Protein AF-A0A358XQU6-F1 (afdb_monomer_lite)

pLDDT: mean 93.65, std 5.73, range [54.09, 98.06]

Structure (mmCIF, N/CA/C/O backbone):
data_AF-A0A358XQU6-F1
#
_entry.id   AF-A0A358XQU6-F1
#
loop_
_atom_site.group_PDB
_atom_site.id
_atom_site.type_symbol
_atom_site.label_atom_id
_atom_site.label_alt_id
_atom_site.label_comp_id
_atom_site.label_asym_id
_atom_site.label_entity_id
_atom_site.label_seq_id
_atom_site.pdbx_PDB_ins_code
_atom_site.Cartn_x
_atom_site.Cartn_y
_atom_site.Cartn_z
_atom_site.occupancy
_atom_site.B_iso_or_equiv
_atom_site.auth_seq_id
_atom_site.auth_comp_id
_atom_site.auth_asym_id
_atom_site.auth_atom_id
_atom_site.pdbx_PDB_model_num
ATOM 1 N N . GLN A 1 1 ? 10.966 -2.143 -1.370 1.00 76.50 1 GLN A N 1
ATOM 2 C CA . GLN A 1 1 ? 11.012 -3.267 -2.328 1.00 76.50 1 GLN A CA 1
ATOM 3 C C . GLN A 1 1 ? 11.107 -2.734 -3.753 1.00 76.50 1 GLN A C 1
ATOM 5 O O . GLN A 1 1 ? 10.360 -1.824 -4.098 1.00 76.50 1 GLN A O 1
ATOM 10 N N . ALA A 1 2 ? 12.008 -3.290 -4.565 1.00 87.56 2 ALA A N 1
ATOM 11 C CA . ALA A 1 2 ? 12.082 -3.027 -6.002 1.00 87.56 2 ALA A CA 1
ATOM 12 C C . ALA A 1 2 ? 11.058 -3.905 -6.743 1.00 87.56 2 ALA A C 1
ATOM 14 O O . ALA A 1 2 ? 10.980 -5.107 -6.483 1.00 87.56 2 ALA A O 1
ATOM 15 N N . LEU A 1 3 ? 10.254 -3.315 -7.629 1.00 92.56 3 LEU A N 1
ATOM 16 C CA . LEU A 1 3 ? 9.183 -4.010 -8.350 1.00 92.56 3 LEU A CA 1
ATOM 17 C C . LEU A 1 3 ? 9.453 -4.038 -9.852 1.00 92.56 3 LEU A C 1
ATOM 19 O O . LEU A 1 3 ? 10.037 -3.106 -10.401 1.00 92.56 3 LEU A O 1
ATOM 23 N N . THR A 1 4 ? 8.956 -5.070 -10.532 1.00 95.25 4 THR A N 1
ATOM 24 C CA . THR A 1 4 ? 8.783 -5.013 -11.991 1.00 95.25 4 THR A CA 1
ATOM 25 C C . THR A 1 4 ? 7.705 -3.989 -12.357 1.00 95.25 4 THR A C 1
ATOM 27 O 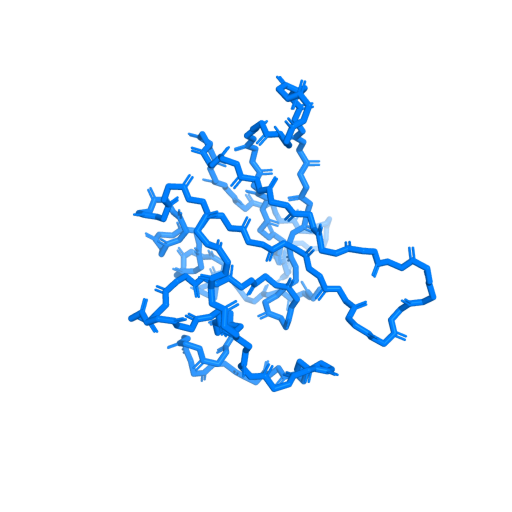O . THR A 1 4 ? 6.819 -3.693 -11.548 1.00 95.25 4 THR A O 1
ATOM 30 N N . GLN A 1 5 ? 7.719 -3.498 -13.598 1.00 95.19 5 GLN A N 1
ATOM 31 C CA . GLN A 1 5 ? 6.710 -2.548 -14.081 1.00 95.19 5 GLN A CA 1
ATOM 32 C C . GLN A 1 5 ? 5.281 -3.071 -13.874 1.00 95.19 5 GLN A C 1
ATOM 34 O O . GLN A 1 5 ? 4.449 -2.397 -13.277 1.00 95.19 5 GLN A O 1
ATOM 39 N N . LYS A 1 6 ? 5.019 -4.323 -14.271 1.00 95.69 6 LYS A N 1
ATOM 40 C CA . LYS A 1 6 ? 3.700 -4.957 -14.138 1.00 95.69 6 LYS A CA 1
ATOM 41 C C . LYS A 1 6 ? 3.244 -5.060 -12.680 1.00 95.69 6 LYS A C 1
ATOM 43 O O . LYS A 1 6 ? 2.063 -4.863 -12.381 1.00 95.69 6 LYS A O 1
ATOM 48 N N . GLN A 1 7 ? 4.162 -5.368 -11.760 1.00 96.00 7 GLN A N 1
ATOM 49 C CA . GLN A 1 7 ? 3.851 -5.391 -10.328 1.00 96.00 7 GLN A CA 1
ATOM 50 C C . GLN A 1 7 ? 3.491 -3.994 -9.819 1.00 96.00 7 GLN A C 1
ATOM 52 O O . GLN A 1 7 ? 2.497 -3.861 -9.104 1.00 96.00 7 GLN A O 1
ATOM 57 N N . ALA A 1 8 ? 4.252 -2.970 -10.216 1.00 96.31 8 ALA A N 1
ATOM 58 C CA . ALA A 1 8 ? 3.992 -1.583 -9.846 1.00 96.31 8 ALA A CA 1
ATOM 59 C C . ALA A 1 8 ? 2.652 -1.080 -10.407 1.00 96.31 8 ALA A C 1
ATOM 61 O O . ALA A 1 8 ? 1.843 -0.545 -9.654 1.00 96.31 8 ALA A O 1
ATOM 62 N N . GLU A 1 9 ? 2.361 -1.331 -11.684 1.00 97.12 9 GLU A N 1
ATOM 63 C CA . GLU A 1 9 ? 1.079 -1.002 -12.323 1.00 97.12 9 GLU A CA 1
ATOM 64 C C . GLU A 1 9 ? -0.101 -1.655 -11.598 1.00 97.12 9 GLU A C 1
ATOM 66 O O . GLU A 1 9 ? -1.081 -0.988 -11.262 1.00 97.12 9 GLU A O 1
ATOM 71 N N . THR A 1 10 ? 0.011 -2.952 -11.296 1.00 97.62 10 THR A N 1
ATOM 72 C CA . THR A 1 10 ? -1.040 -3.694 -10.587 1.00 97.62 10 THR A CA 1
ATOM 73 C C . THR A 1 10 ? -1.247 -3.151 -9.173 1.00 97.62 10 THR A C 1
ATOM 75 O O . THR A 1 10 ? -2.387 -2.976 -8.741 1.00 97.62 10 THR A O 1
ATOM 78 N N . ALA A 1 11 ? -0.161 -2.855 -8.452 1.00 97.25 11 ALA A N 1
ATOM 79 C CA . ALA A 1 11 ? -0.225 -2.284 -7.112 1.00 97.25 11 ALA A CA 1
ATOM 80 C C . ALA A 1 11 ? -0.854 -0.883 -7.120 1.00 97.25 11 ALA A C 1
ATOM 82 O O . ALA A 1 11 ? -1.7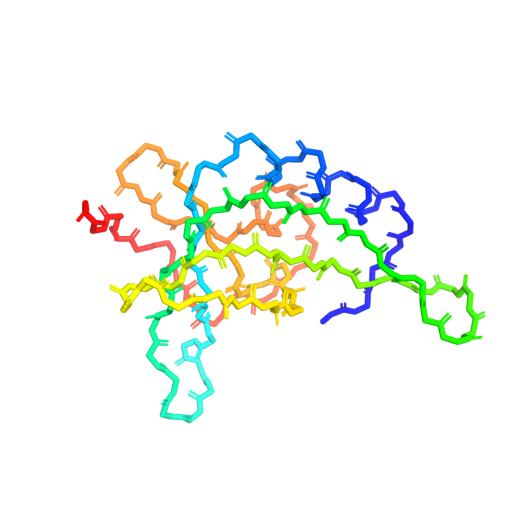50 -0.625 -6.319 1.00 97.25 11 ALA A O 1
ATOM 83 N N . VAL A 1 12 ? -0.472 -0.011 -8.061 1.00 97.69 12 VAL A N 1
ATOM 84 C CA . VAL A 1 12 ? -1.084 1.317 -8.232 1.00 97.69 12 VAL A CA 1
ATOM 85 C C . VAL A 1 12 ? -2.574 1.197 -8.543 1.00 97.69 12 VAL A C 1
ATOM 87 O O . VAL A 1 12 ? -3.392 1.832 -7.880 1.00 97.69 12 VAL A O 1
ATOM 90 N N . ALA A 1 13 ? -2.951 0.366 -9.518 1.00 97.94 13 ALA A N 1
ATOM 91 C CA . ALA A 1 13 ? -4.350 0.184 -9.909 1.00 97.94 13 ALA A CA 1
ATOM 92 C C . ALA A 1 13 ? -5.217 -0.365 -8.766 1.00 97.94 13 ALA A C 1
ATOM 94 O O . ALA A 1 13 ? -6.406 -0.046 -8.678 1.00 97.94 13 ALA A O 1
ATOM 95 N N . TYR A 1 14 ? -4.627 -1.190 -7.899 1.00 98.00 14 TYR A N 1
ATOM 96 C CA . TYR A 1 14 ? -5.280 -1.689 -6.700 1.00 98.00 14 TYR A CA 1
ATOM 97 C C . TYR A 1 14 ? -5.443 -0.574 -5.655 1.00 98.00 14 TYR A C 1
ATOM 99 O O . TYR A 1 14 ? -6.557 -0.295 -5.220 1.00 98.00 14 TYR A O 1
ATOM 107 N N . LEU A 1 15 ? -4.347 0.098 -5.293 1.00 97.31 15 LEU A N 1
ATOM 108 C CA . LEU A 1 15 ? -4.316 1.109 -4.234 1.00 97.31 15 LEU A CA 1
ATOM 109 C C . LEU A 1 15 ? -5.162 2.347 -4.545 1.00 97.31 15 LEU A C 1
ATOM 111 O O . LEU A 1 15 ? -5.747 2.911 -3.631 1.00 97.31 15 LEU A O 1
ATOM 115 N N . LYS A 1 16 ? -5.316 2.727 -5.820 1.00 97.38 16 LYS A N 1
ATOM 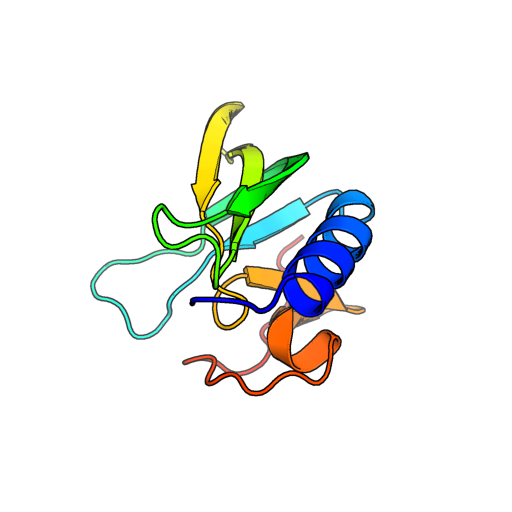116 C CA . LYS A 1 16 ? -6.224 3.817 -6.232 1.00 97.38 16 LYS A CA 1
ATOM 117 C C . LYS A 1 16 ? -7.690 3.590 -5.840 1.00 97.38 16 LYS A C 1
ATOM 119 O O . LYS A 1 16 ? -8.467 4.536 -5.845 1.00 97.38 16 LYS A O 1
ATOM 124 N N . LYS A 1 17 ? -8.085 2.346 -5.554 1.00 96.94 17 LYS A N 1
ATOM 125 C CA . LYS A 1 17 ? -9.452 1.981 -5.145 1.00 96.94 17 LYS A CA 1
ATOM 126 C C . LYS A 1 17 ? -9.613 1.911 -3.628 1.00 96.94 17 LYS A C 1
ATOM 128 O O . LYS A 1 17 ? -10.731 1.757 -3.147 1.00 96.94 17 LYS A O 1
ATOM 133 N N . GLU A 1 18 ? -8.511 1.972 -2.888 1.00 96.69 18 GLU A N 1
ATOM 134 C CA . GLU A 1 18 ? -8.511 1.886 -1.435 1.00 96.69 18 GLU A CA 1
ATOM 135 C C . GLU A 1 18 ? -8.535 3.308 -0.862 1.00 96.69 18 GLU A C 1
ATOM 137 O O . GLU A 1 18 ? -7.608 4.073 -1.114 1.00 96.69 18 GLU A O 1
ATOM 142 N N . PRO A 1 19 ? -9.561 3.694 -0.083 1.00 96.06 19 PRO A N 1
ATOM 143 C CA . PRO A 1 19 ? -9.635 5.045 0.475 1.00 96.06 19 PRO A CA 1
ATOM 144 C C . PRO A 1 19 ? -8.574 5.279 1.556 1.00 96.06 19 PRO A C 1
ATOM 146 O O . PRO A 1 19 ? -8.184 6.413 1.821 1.00 96.06 19 PRO A O 1
ATOM 149 N N . ILE A 1 20 ? -8.132 4.206 2.217 1.00 96.69 20 ILE A N 1
ATOM 150 C CA . ILE A 1 20 ? -7.192 4.242 3.332 1.00 96.69 20 ILE A CA 1
ATOM 151 C C . ILE A 1 20 ? -6.237 3.059 3.211 1.00 96.69 20 ILE A C 1
ATOM 153 O O . ILE A 1 20 ? -6.660 1.932 2.942 1.00 96.69 20 ILE A O 1
ATOM 157 N N . VAL A 1 21 ? -4.965 3.305 3.505 1.00 97.12 21 VAL A N 1
ATOM 158 C CA . VAL A 1 21 ? -3.945 2.271 3.701 1.00 97.12 21 VAL A CA 1
ATOM 159 C C . VAL A 1 21 ? -3.279 2.426 5.061 1.00 97.12 21 VAL A C 1
ATOM 161 O O . VAL A 1 21 ? -3.265 3.516 5.634 1.00 97.12 21 VAL A O 1
ATOM 164 N N . ILE A 1 22 ? -2.711 1.335 5.570 1.00 96.56 22 ILE A N 1
ATOM 165 C CA . ILE A 1 22 ? -1.841 1.358 6.749 1.00 96.56 22 ILE A CA 1
ATOM 166 C C . ILE A 1 22 ? -0.424 1.009 6.303 1.00 96.56 22 ILE A C 1
ATOM 168 O O . ILE A 1 22 ? -0.219 -0.039 5.691 1.00 96.56 22 ILE A O 1
ATOM 172 N N . LEU A 1 23 ? 0.549 1.861 6.615 1.00 95.00 23 LEU A N 1
ATOM 173 C CA . LEU A 1 23 ? 1.971 1.577 6.429 1.00 95.00 23 LEU A CA 1
ATOM 174 C C . LEU A 1 23 ? 2.570 1.143 7.760 1.00 95.00 23 LEU A C 1
ATOM 176 O O . LEU A 1 23 ? 2.482 1.880 8.742 1.00 95.00 23 LEU A O 1
ATOM 180 N N . TRP A 1 24 ? 3.156 -0.051 7.808 1.00 94.81 24 TRP A N 1
ATOM 181 C CA . TRP A 1 24 ? 3.744 -0.565 9.039 1.00 94.81 24 TRP A CA 1
ATOM 182 C C . TRP A 1 24 ? 4.790 -1.658 8.806 1.00 94.81 24 TRP A C 1
ATOM 184 O O . TRP A 1 24 ? 4.482 -2.743 8.315 1.00 94.81 24 TRP A O 1
ATOM 194 N N . CYS A 1 25 ? 6.024 -1.406 9.237 1.00 91.62 25 CYS A N 1
ATOM 195 C CA . CYS A 1 25 ? 7.032 -2.446 9.399 1.00 91.62 25 CYS A CA 1
ATOM 196 C C . CYS A 1 25 ? 7.099 -2.857 10.877 1.00 91.62 25 CYS A C 1
ATOM 198 O O . CYS A 1 25 ? 7.759 -2.206 11.679 1.00 91.62 25 CYS A O 1
ATOM 200 N N . SER A 1 26 ? 6.426 -3.947 11.246 1.00 88.12 26 SER A N 1
ATOM 201 C CA . SER A 1 26 ? 6.353 -4.422 12.641 1.00 88.12 26 SER A CA 1
ATOM 202 C C . SER A 1 26 ? 7.675 -4.945 13.212 1.00 88.12 26 SER A C 1
ATOM 204 O O . SER A 1 26 ? 7.785 -5.109 14.421 1.00 88.12 26 SER A O 1
ATOM 206 N N . CYS A 1 27 ? 8.649 -5.250 12.354 1.00 89.62 27 CYS A N 1
ATOM 207 C CA . CYS A 1 27 ? 9.995 -5.684 12.734 1.00 89.62 27 CYS A CA 1
ATOM 208 C C . CYS A 1 27 ? 11.027 -4.548 12.685 1.00 89.62 27 CYS A C 1
ATOM 210 O O . CYS A 1 27 ? 12.191 -4.788 12.984 1.00 89.62 27 CYS A O 1
ATOM 212 N N . CYS A 1 28 ? 10.628 -3.338 12.280 1.00 88.69 28 CYS A N 1
ATOM 213 C CA . CYS A 1 28 ? 11.507 -2.178 12.259 1.00 88.69 28 CYS A CA 1
ATOM 214 C C . CYS A 1 28 ? 11.400 -1.433 13.594 1.00 88.69 28 CYS A C 1
ATOM 216 O O . CYS A 1 28 ? 10.293 -1.195 14.085 1.00 88.69 28 CYS A O 1
ATOM 218 N N . ASP A 1 29 ? 12.538 -1.027 14.156 1.00 88.56 29 ASP A N 1
ATOM 219 C CA . ASP A 1 29 ? 12.579 -0.363 15.459 1.00 88.56 29 ASP A CA 1
ATOM 220 C C . ASP A 1 29 ? 11.717 0.905 15.492 1.00 88.56 29 ASP A C 1
ATOM 222 O O . ASP A 1 29 ? 11.772 1.751 14.596 1.00 88.56 29 ASP A O 1
ATOM 226 N N . ASN A 1 30 ? 10.925 1.035 16.561 1.00 79.94 30 ASN A N 1
ATOM 227 C CA . ASN A 1 30 ? 10.097 2.202 16.884 1.00 79.94 30 ASN A CA 1
ATOM 228 C C . ASN A 1 30 ? 9.111 2.649 15.785 1.00 79.94 30 ASN A C 1
ATOM 230 O O . ASN A 1 30 ? 8.627 3.783 15.818 1.00 79.94 30 ASN A O 1
ATOM 234 N N . GLN A 1 31 ? 8.764 1.779 14.829 1.00 86.31 31 GLN A N 1
ATOM 235 C CA . GLN A 1 31 ? 7.732 2.088 13.842 1.00 86.31 31 GLN A CA 1
ATOM 236 C C . GLN A 1 31 ? 6.338 1.731 14.356 1.00 86.31 31 GLN A C 1
ATOM 238 O O . GLN A 1 31 ? 5.979 0.563 14.526 1.00 86.31 31 GLN A O 1
ATOM 243 N N . ILE A 1 32 ? 5.517 2.761 14.534 1.00 89.50 32 ILE A N 1
ATOM 244 C CA . ILE A 1 32 ? 4.077 2.618 14.749 1.00 89.50 32 ILE A CA 1
ATOM 245 C C . ILE A 1 32 ? 3.333 2.568 13.402 1.00 89.50 32 ILE A C 1
ATOM 247 O O . ILE A 1 32 ? 3.820 3.136 12.418 1.00 89.50 32 ILE A O 1
ATOM 251 N N . PRO A 1 33 ? 2.164 1.905 13.324 1.00 92.06 33 PRO A N 1
ATOM 252 C CA . PRO A 1 33 ? 1.345 1.920 12.119 1.00 92.06 33 PRO A CA 1
ATOM 253 C C . PRO A 1 33 ? 0.943 3.347 11.736 1.00 92.06 33 PRO A C 1
ATOM 255 O O . PRO A 1 33 ? 0.441 4.094 12.571 1.00 92.06 33 PRO A O 1
ATOM 258 N N . LYS A 1 34 ? 1.121 3.711 10.465 1.00 93.75 34 LYS A N 1
ATOM 259 C CA . LYS A 1 34 ? 0.675 4.994 9.911 1.00 93.75 34 LYS A CA 1
ATOM 260 C C . LYS A 1 34 ? -0.568 4.783 9.056 1.00 93.75 34 LYS A C 1
ATOM 262 O O . LYS A 1 34 ? -0.492 4.095 8.037 1.00 93.75 34 LYS A O 1
ATOM 267 N N . LYS A 1 35 ? -1.694 5.396 9.420 1.00 95.62 35 LYS A N 1
ATOM 268 C CA . LYS A 1 35 ? -2.901 5.418 8.579 1.00 95.62 35 LYS A CA 1
ATOM 269 C C . LYS A 1 35 ? -2.814 6.585 7.594 1.00 95.62 35 LYS A C 1
ATOM 271 O O . LYS A 1 35 ? -2.575 7.722 7.996 1.00 95.62 35 LYS A O 1
ATOM 276 N N . ILE A 1 36 ? -2.998 6.304 6.306 1.00 97.06 36 ILE A N 1
ATOM 277 C CA . ILE A 1 36 ? -2.976 7.316 5.242 1.00 97.06 36 ILE A CA 1
ATOM 278 C C . ILE A 1 36 ? -4.281 7.252 4.464 1.00 97.06 36 ILE A C 1
ATOM 280 O O . ILE A 1 36 ? -4.620 6.215 3.896 1.00 97.06 36 ILE A O 1
ATOM 284 N N . THR A 1 37 ? -4.992 8.377 4.424 1.00 97.75 37 THR A N 1
ATOM 285 C CA . THR A 1 37 ? -6.122 8.591 3.515 1.00 97.75 37 THR A CA 1
ATOM 286 C C . THR A 1 37 ? -5.567 8.847 2.124 1.00 97.75 37 THR A C 1
ATOM 288 O O . THR A 1 37 ? -4.890 9.853 1.912 1.00 97.75 37 THR A O 1
ATOM 291 N N . VAL A 1 38 ? -5.822 7.933 1.193 1.00 97.94 38 VAL A N 1
ATOM 292 C CA . VAL A 1 38 ? -5.240 7.942 -0.152 1.00 97.94 38 VAL A CA 1
ATOM 293 C C . VAL A 1 38 ? -5.893 9.029 -1.001 1.00 97.94 38 VAL A C 1
ATOM 295 O O . VAL A 1 38 ? -7.117 9.107 -1.089 1.00 97.94 38 VAL A O 1
ATOM 298 N N . GLN A 1 39 ? -5.072 9.850 -1.652 1.00 97.94 39 GLN A N 1
ATOM 299 C CA . GLN A 1 39 ? -5.518 10.869 -2.608 1.00 97.94 39 GLN A CA 1
ATOM 300 C C . GLN A 1 39 ? -4.949 10.607 -4.000 1.00 97.94 39 GLN A C 1
ATOM 302 O O . GLN A 1 39 ? -5.664 10.705 -4.994 1.00 97.94 39 GLN A O 1
ATOM 307 N N . GLU A 1 40 ? -3.677 10.219 -4.076 1.00 97.81 40 GLU A N 1
ATOM 308 C CA . GLU A 1 40 ? -3.012 9.897 -5.332 1.00 97.81 40 GLU A CA 1
ATOM 309 C C . GLU A 1 40 ? -2.089 8.692 -5.143 1.00 97.81 40 GLU A C 1
ATOM 311 O O . GLU A 1 40 ? -1.476 8.506 -4.091 1.00 97.81 40 GLU A O 1
ATOM 316 N N . VAL A 1 41 ? -1.979 7.860 -6.177 1.00 98.06 41 VAL A N 1
ATOM 317 C CA . VAL A 1 41 ? -1.034 6.743 -6.208 1.00 98.06 41 VAL A CA 1
ATOM 318 C C . VAL A 1 41 ? -0.405 6.670 -7.592 1.00 98.06 41 VAL A C 1
ATOM 320 O O . VAL A 1 41 ? -1.114 6.678 -8.604 1.00 98.06 41 VAL A O 1
ATOM 323 N N . TYR A 1 42 ? 0.914 6.553 -7.641 1.00 97.94 42 TYR A N 1
ATOM 324 C CA . TYR A 1 42 ? 1.682 6.383 -8.873 1.00 97.94 42 TYR A CA 1
ATOM 325 C C . TYR A 1 42 ? 2.918 5.522 -8.612 1.00 97.94 42 TYR A C 1
ATOM 327 O O . TYR A 1 42 ? 3.174 5.103 -7.485 1.00 97.94 42 TYR A O 1
ATOM 335 N N . PHE A 1 43 ? 3.687 5.230 -9.657 1.00 96.88 43 PHE A N 1
ATOM 336 C CA . PHE A 1 43 ? 4.987 4.588 -9.521 1.00 96.88 43 PHE A CA 1
ATOM 337 C C . PHE A 1 43 ? 6.079 5.427 -10.185 1.00 96.88 43 PHE A C 1
ATOM 339 O O . PHE A 1 43 ? 5.817 6.171 -11.128 1.00 96.88 43 PHE A O 1
ATOM 346 N N . LYS A 1 44 ? 7.305 5.307 -9.680 1.00 95.75 44 LYS A N 1
ATOM 347 C CA . LYS A 1 44 ? 8.514 5.936 -10.225 1.00 95.75 44 LYS A CA 1
ATOM 348 C C . LYS A 1 44 ? 9.483 4.837 -10.648 1.00 95.75 44 LYS A C 1
ATOM 350 O O . LYS A 1 44 ? 9.653 3.866 -9.913 1.00 95.75 44 LYS A O 1
ATOM 355 N N . ALA A 1 45 ? 10.097 4.984 -11.818 1.00 95.50 45 ALA A N 1
ATOM 356 C CA . ALA A 1 45 ? 11.203 4.127 -12.228 1.00 95.50 45 ALA A CA 1
ATOM 357 C C . ALA A 1 45 ? 12.466 4.483 -11.429 1.00 95.50 45 ALA A C 1
ATOM 359 O O . ALA A 1 45 ? 12.694 5.651 -11.106 1.00 95.50 45 ALA A O 1
ATOM 360 N N . TYR A 1 46 ? 13.286 3.483 -11.122 1.00 92.12 46 TYR A N 1
ATOM 361 C CA . TYR A 1 46 ? 14.633 3.689 -10.595 1.00 92.12 46 TYR A CA 1
ATOM 362 C C . TYR A 1 46 ? 15.547 4.275 -11.686 1.00 92.12 46 TYR A C 1
ATOM 364 O O . TYR A 1 46 ? 15.249 4.124 -12.873 1.00 92.12 46 TYR A O 1
ATOM 372 N N . PRO A 1 47 ? 16.684 4.905 -11.322 1.00 91.38 47 PRO A N 1
ATOM 373 C CA . PRO A 1 47 ? 17.614 5.486 -12.296 1.00 91.38 47 PRO A CA 1
ATOM 374 C C . PRO A 1 47 ? 18.149 4.493 -13.338 1.00 91.38 47 PRO A C 1
ATOM 376 O O . PRO A 1 47 ? 18.531 4.898 -14.429 1.00 91.38 47 PRO A O 1
ATOM 379 N N . ASP A 1 48 ? 18.169 3.196 -13.014 1.00 88.38 48 ASP A N 1
ATOM 380 C CA . ASP A 1 48 ? 18.597 2.129 -13.923 1.00 88.38 48 ASP A CA 1
ATOM 381 C C . ASP A 1 48 ? 17.517 1.696 -14.935 1.00 88.38 48 ASP A C 1
ATOM 383 O O . ASP A 1 48 ? 17.801 0.890 -15.822 1.00 88.38 48 ASP A O 1
ATOM 387 N N . GLY A 1 49 ? 16.283 2.198 -14.796 1.00 87.12 49 GLY A N 1
ATOM 388 C CA . GLY A 1 49 ? 15.129 1.871 -15.635 1.00 87.12 49 GLY A CA 1
ATOM 389 C C . GLY A 1 49 ? 14.595 0.441 -15.490 1.00 87.12 49 GLY A C 1
ATOM 390 O O . GLY A 1 49 ? 13.662 0.070 -16.201 1.00 87.12 49 GLY A O 1
ATOM 391 N N . LYS A 1 50 ? 15.164 -0.381 -14.598 1.00 90.25 50 LYS A N 1
ATOM 392 C CA . LYS A 1 50 ? 14.811 -1.808 -14.465 1.00 90.25 50 LYS A CA 1
ATOM 393 C C . LYS A 1 50 ? 13.719 -2.043 -13.438 1.00 90.25 50 LYS A C 1
ATOM 395 O O . LYS A 1 50 ? 12.896 -2.945 -13.598 1.00 90.25 50 LYS A O 1
ATOM 400 N N . TYR A 1 51 ? 13.727 -1.235 -12.386 1.00 94.38 51 TYR A N 1
ATOM 401 C CA . TYR A 1 51 ? 12.842 -1.396 -11.246 1.00 94.38 51 TYR A CA 1
ATOM 402 C C . TYR A 1 51 ? 11.953 -0.183 -11.045 1.00 94.38 51 TYR A C 1
ATOM 404 O O . TYR A 1 51 ? 12.217 0.909 -11.545 1.00 94.38 51 TYR A O 1
ATOM 412 N N . TYR A 1 52 ? 10.900 -0.388 -10.264 1.00 95.69 52 TYR A N 1
ATOM 413 C CA . TYR A 1 52 ? 9.903 0.620 -9.957 1.00 95.69 52 TYR A CA 1
ATOM 414 C C . TYR A 1 52 ? 9.599 0.633 -8.459 1.00 95.69 52 TYR A C 1
ATOM 416 O O . TYR A 1 52 ? 9.616 -0.410 -7.800 1.00 95.69 52 TYR A O 1
ATOM 424 N N . SER A 1 53 ? 9.284 1.812 -7.930 1.00 95.31 53 SER A N 1
ATOM 425 C CA . SER A 1 53 ? 8.700 1.992 -6.598 1.00 95.31 53 SER A CA 1
ATOM 426 C C . SER A 1 53 ? 7.295 2.549 -6.725 1.00 95.31 53 SER A C 1
ATOM 428 O O . SER A 1 53 ? 7.053 3.424 -7.553 1.00 95.31 53 SER A O 1
ATOM 430 N N . VAL A 1 54 ? 6.383 2.093 -5.872 1.00 96.94 54 VAL A N 1
ATOM 431 C CA . VAL A 1 54 ? 5.046 2.680 -5.747 1.00 96.94 54 VAL A CA 1
ATOM 432 C C . VAL A 1 54 ? 5.083 3.777 -4.690 1.00 96.94 54 VAL A C 1
ATOM 434 O O . VAL A 1 54 ? 5.755 3.643 -3.667 1.00 96.94 54 VAL A O 1
ATOM 437 N N . VAL A 1 55 ? 4.360 4.859 -4.947 1.00 97.56 55 VAL A N 1
ATOM 438 C CA . VAL A 1 55 ? 4.252 6.025 -4.075 1.00 97.56 55 VAL A CA 1
ATOM 439 C C . VAL A 1 55 ? 2.780 6.304 -3.813 1.00 97.56 55 VAL A C 1
ATOM 441 O O . VAL A 1 55 ? 1.974 6.324 -4.746 1.00 97.56 55 VAL A O 1
ATOM 444 N N . VAL A 1 56 ? 2.442 6.523 -2.546 1.00 98.00 56 VAL A N 1
ATOM 445 C CA . VAL A 1 56 ? 1.115 6.953 -2.103 1.00 98.00 56 VAL A CA 1
ATOM 446 C C . VAL A 1 56 ? 1.229 8.379 -1.586 1.00 98.00 56 VAL A C 1
ATOM 448 O O . VAL A 1 56 ? 2.013 8.652 -0.677 1.00 98.00 56 VAL A O 1
ATOM 451 N N . LYS A 1 57 ? 0.419 9.276 -2.146 1.00 98.06 57 LYS A N 1
ATOM 452 C CA . LYS A 1 57 ? 0.168 10.600 -1.587 1.00 98.06 57 LYS A CA 1
ATOM 453 C C . LYS A 1 57 ? -1.196 10.647 -0.934 1.00 98.06 57 LYS A C 1
ATOM 455 O O . LYS A 1 57 ? -2.168 10.061 -1.424 1.00 98.06 57 LYS A O 1
ATOM 460 N N . GLY A 1 58 ? -1.272 11.380 0.159 1.00 97.50 58 GLY A N 1
ATOM 461 C CA . GLY A 1 58 ? -2.502 11.491 0.908 1.00 97.50 58 GLY A CA 1
ATOM 462 C C . GLY A 1 58 ? -2.351 12.327 2.157 1.00 97.50 58 GLY A C 1
ATOM 463 O O . GLY A 1 58 ? -1.442 13.146 2.267 1.00 97.50 58 GLY A O 1
ATOM 464 N N . ARG A 1 59 ? -3.237 12.080 3.118 1.00 97.75 59 ARG A N 1
ATOM 465 C CA . ARG A 1 59 ? -3.192 12.714 4.437 1.00 97.75 59 ARG A CA 1
ATOM 466 C C . ARG A 1 59 ? -3.037 11.683 5.536 1.00 97.75 59 ARG A C 1
ATOM 468 O O . ARG A 1 59 ? -3.718 10.656 5.519 1.00 97.75 59 ARG A O 1
ATOM 475 N N . ASN A 1 60 ? -2.154 11.966 6.483 1.00 95.56 60 ASN A N 1
ATOM 476 C CA . ASN A 1 60 ? -2.004 11.164 7.693 1.00 95.56 60 ASN A CA 1
ATOM 477 C C . ASN A 1 60 ? -3.110 11.488 8.722 1.00 95.56 60 ASN A C 1
ATOM 479 O O . ASN A 1 60 ? -4.003 12.301 8.472 1.00 95.56 60 ASN A O 1
ATOM 483 N N . GLU A 1 61 ? -3.040 10.871 9.901 1.00 93.00 61 GLU A N 1
ATOM 484 C CA . GLU A 1 61 ? -4.033 11.054 10.973 1.00 93.00 61 GLU A CA 1
ATOM 485 C C . GLU A 1 61 ? -4.052 12.465 11.575 1.00 93.00 61 GLU A C 1
ATOM 487 O O . GLU A 1 61 ? -5.081 12.880 12.100 1.00 93.00 61 GLU A O 1
ATOM 492 N N . SER A 1 62 ? -2.966 13.239 11.454 1.00 94.88 62 SER A N 1
ATOM 493 C CA . SER A 1 62 ? -2.951 14.652 11.853 1.00 94.88 62 SER A CA 1
ATOM 494 C C . SER A 1 62 ? -3.503 15.588 10.769 1.00 94.88 62 SER A C 1
ATOM 496 O O . SER A 1 62 ? -3.502 16.802 10.954 1.00 94.88 62 SER A O 1
ATOM 498 N N . GLY A 1 63 ? -3.932 15.050 9.622 1.00 94.81 63 GLY A N 1
ATOM 499 C CA . GLY A 1 63 ? -4.417 15.815 8.472 1.00 94.81 63 GLY A CA 1
ATOM 500 C C . GLY A 1 63 ? -3.315 16.435 7.606 1.00 94.81 63 GLY A C 1
ATOM 501 O O . GLY A 1 63 ? -3.638 17.125 6.639 1.00 94.81 63 GLY A O 1
ATOM 502 N N . ALA A 1 64 ? -2.039 16.182 7.916 1.00 97.31 64 ALA A N 1
ATOM 503 C CA . ALA A 1 64 ? -0.910 16.680 7.138 1.00 97.31 64 ALA A CA 1
ATOM 504 C C . ALA A 1 64 ? -0.753 15.889 5.834 1.00 97.31 64 ALA A C 1
ATOM 506 O O . ALA A 1 64 ? -0.944 14.669 5.810 1.00 97.31 64 ALA A O 1
ATOM 507 N N . GLU A 1 65 ? -0.389 16.586 4.758 1.00 97.56 65 GLU A N 1
ATOM 508 C CA . GLU A 1 65 ? -0.083 15.956 3.476 1.00 97.56 65 GLU A CA 1
ATOM 509 C C . GLU A 1 65 ? 1.229 15.175 3.564 1.00 97.56 65 GLU A C 1
ATOM 511 O O . GLU A 1 65 ? 2.223 15.649 4.117 1.00 97.56 65 GLU A O 1
ATOM 516 N N . VAL A 1 66 ? 1.218 13.957 3.031 1.00 97.44 66 VAL A N 1
ATOM 517 C CA . VAL A 1 66 ? 2.354 13.034 3.047 1.00 97.44 66 VAL A CA 1
ATOM 518 C C . VAL A 1 66 ? 2.532 12.394 1.675 1.00 97.44 66 VAL A C 1
ATOM 520 O O . VAL A 1 66 ? 1.555 12.094 0.989 1.00 97.44 66 VAL A O 1
ATOM 523 N N . GLU A 1 67 ? 3.786 12.163 1.290 1.00 97.12 67 GLU A N 1
ATOM 524 C CA . GLU A 1 67 ? 4.187 11.355 0.135 1.00 97.12 67 GLU A CA 1
ATOM 525 C C . GLU A 1 67 ? 5.080 10.223 0.651 1.00 97.12 67 GLU A C 1
ATOM 527 O O . GLU A 1 67 ? 6.172 10.474 1.155 1.00 97.12 67 GLU A O 1
ATOM 532 N N . GLU A 1 68 ? 4.614 8.979 0.550 1.00 95.81 68 GLU A N 1
ATOM 533 C CA . GLU A 1 68 ? 5.291 7.817 1.131 1.00 95.81 68 GLU A CA 1
ATOM 534 C C . GLU A 1 68 ? 5.572 6.769 0.049 1.00 95.81 68 GLU A C 1
ATOM 536 O O . GLU A 1 68 ? 4.685 6.359 -0.709 1.00 95.81 68 GLU A O 1
ATOM 541 N N . TYR A 1 69 ? 6.823 6.312 -0.011 1.00 94.75 69 TYR A N 1
ATOM 542 C CA . TYR A 1 69 ? 7.201 5.153 -0.814 1.00 94.75 69 TYR A CA 1
ATOM 543 C C . TYR A 1 69 ? 6.729 3.892 -0.101 1.00 94.75 69 TYR A C 1
ATOM 545 O O . TYR A 1 69 ? 7.032 3.686 1.074 1.00 94.75 69 TYR A O 1
ATOM 553 N N . VAL A 1 70 ? 5.997 3.034 -0.807 1.00 92.06 70 VAL A N 1
ATOM 554 C CA . VAL A 1 70 ? 5.395 1.850 -0.191 1.00 92.06 70 VAL A CA 1
ATOM 555 C C . VAL A 1 70 ? 6.152 0.579 -0.542 1.00 92.06 70 VAL A C 1
ATOM 557 O O . VAL A 1 70 ? 6.548 0.343 -1.685 1.00 92.06 70 VAL A O 1
ATOM 560 N N . ASP A 1 71 ? 6.313 -0.272 0.464 1.00 92.56 71 ASP A N 1
ATOM 561 C CA . ASP A 1 71 ? 6.771 -1.646 0.313 1.00 92.56 71 ASP A CA 1
ATOM 562 C C . ASP A 1 71 ? 5.559 -2.585 0.335 1.00 92.56 71 ASP A C 1
ATOM 564 O O . ASP A 1 71 ? 4.708 -2.472 1.220 1.00 92.56 71 ASP A O 1
ATOM 568 N N . LEU A 1 72 ? 5.456 -3.523 -0.614 1.00 93.19 72 LEU A N 1
ATOM 569 C CA . LEU A 1 72 ? 4.292 -4.411 -0.701 1.00 93.19 72 LEU A CA 1
ATOM 570 C C . LEU A 1 72 ? 4.194 -5.378 0.492 1.00 93.19 72 LEU A C 1
ATOM 572 O O . LEU A 1 72 ? 3.104 -5.897 0.762 1.00 93.19 72 LEU A O 1
ATOM 576 N N . ALA A 1 73 ? 5.292 -5.603 1.221 1.00 93.31 73 ALA A N 1
ATOM 577 C CA . ALA A 1 73 ? 5.294 -6.335 2.486 1.00 93.31 73 ALA A CA 1
ATOM 578 C C . ALA A 1 73 ? 4.687 -5.523 3.647 1.00 93.31 73 ALA A C 1
ATOM 580 O O . ALA A 1 73 ? 4.115 -6.113 4.563 1.00 93.31 73 ALA A O 1
ATOM 581 N N . TYR A 1 74 ? 4.775 -4.189 3.596 1.00 94.06 74 TYR A N 1
ATOM 582 C CA . TYR A 1 74 ? 4.486 -3.295 4.727 1.00 94.06 74 TYR A CA 1
ATOM 583 C C . TYR A 1 74 ? 3.356 -2.292 4.474 1.00 94.06 74 TYR A C 1
ATOM 585 O O . TYR A 1 74 ? 3.060 -1.472 5.339 1.00 94.06 74 TYR A O 1
ATOM 593 N N . VAL A 1 75 ? 2.687 -2.366 3.323 1.00 96.25 75 VAL A N 1
ATOM 594 C CA . VAL A 1 75 ? 1.414 -1.681 3.070 1.00 96.25 75 VAL A CA 1
ATOM 595 C C . VAL A 1 75 ? 0.256 -2.6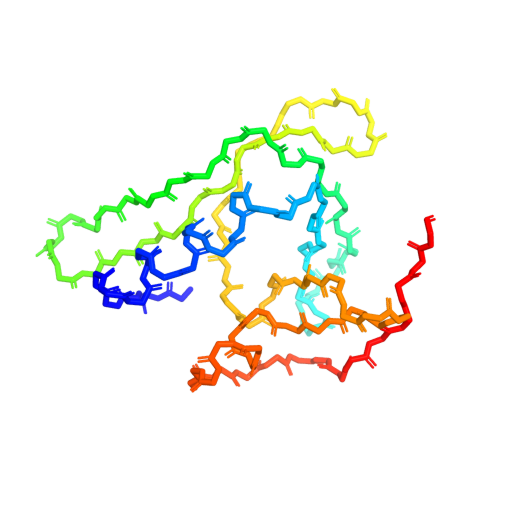53 3.251 1.00 96.25 75 VAL A C 1
ATOM 597 O O . VAL A 1 75 ? 0.205 -3.713 2.624 1.00 96.25 75 VAL A O 1
ATOM 600 N N . PHE A 1 76 ? -0.688 -2.287 4.109 1.00 96.94 76 PHE A N 1
ATOM 601 C CA . PHE A 1 76 ? -1.845 -3.095 4.460 1.00 96.94 76 PHE A CA 1
ATOM 602 C C . PHE A 1 76 ? -3.130 -2.435 3.976 1.00 96.94 76 PHE A C 1
ATOM 604 O O . PHE A 1 76 ? -3.345 -1.235 4.152 1.00 96.94 76 PHE A O 1
ATOM 611 N N . VAL A 1 77 ? -3.999 -3.257 3.396 1.00 96.81 77 VAL A N 1
ATOM 612 C CA . VAL A 1 77 ? -5.306 -2.864 2.860 1.00 96.81 77 VAL A CA 1
ATOM 613 C C . VAL A 1 77 ? -6.420 -3.601 3.592 1.00 96.81 77 VAL A C 1
ATOM 615 O O . VAL A 1 77 ? -6.215 -4.694 4.141 1.00 96.81 77 VAL A O 1
ATOM 618 N N . LYS A 1 78 ? -7.617 -3.014 3.595 1.00 96.31 78 LYS A N 1
ATOM 619 C CA . LYS A 1 78 ? -8.769 -3.593 4.282 1.00 96.31 78 LYS A CA 1
ATOM 620 C C . LYS A 1 78 ? -9.319 -4.777 3.492 1.00 96.31 78 LYS A C 1
ATOM 622 O O . LYS A 1 78 ? -9.767 -4.650 2.358 1.00 96.31 78 LYS A O 1
ATOM 627 N N . LYS A 1 79 ? -9.348 -5.953 4.115 1.00 94.88 79 LYS A N 1
ATOM 628 C CA . LYS A 1 79 ? -9.994 -7.163 3.590 1.00 94.88 79 LYS A CA 1
ATOM 629 C C . LYS A 1 79 ? -10.970 -7.711 4.622 1.00 94.88 79 LYS A C 1
ATOM 631 O O . LYS A 1 79 ? -10.598 -8.448 5.536 1.00 94.88 79 LYS A O 1
ATOM 636 N N . GLY A 1 80 ? -12.239 -7.340 4.463 1.00 92.38 80 GLY A N 1
ATOM 637 C CA . GLY A 1 80 ? -13.275 -7.606 5.458 1.00 92.38 80 GLY A CA 1
ATOM 638 C C . GLY A 1 80 ? -12.990 -6.825 6.741 1.00 92.38 80 GLY A C 1
ATOM 639 O O . GLY A 1 80 ? -12.875 -5.602 6.708 1.00 92.38 80 GLY A O 1
ATOM 640 N N . LYS A 1 81 ? -12.848 -7.538 7.863 1.00 93.50 81 LYS A N 1
ATOM 641 C CA . LYS A 1 81 ? -12.517 -6.957 9.176 1.00 93.50 81 LYS A CA 1
ATOM 642 C C . LYS A 1 81 ? -11.012 -6.905 9.471 1.00 93.50 81 LYS A C 1
ATOM 644 O O . LYS A 1 81 ? -10.636 -6.496 10.559 1.00 93.50 81 LYS A O 1
ATOM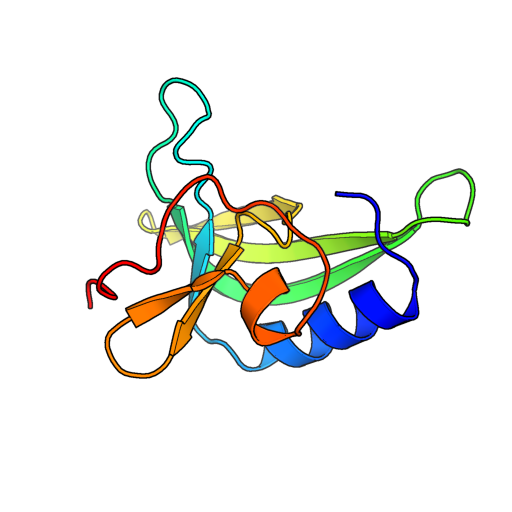 649 N N . LYS A 1 82 ? -10.153 -7.334 8.536 1.00 95.50 82 LYS A N 1
ATOM 650 C CA . LYS A 1 82 ? -8.703 -7.448 8.756 1.00 95.50 82 LYS A CA 1
ATOM 651 C C . LYS A 1 82 ? -7.891 -6.567 7.818 1.00 95.50 82 LYS A C 1
ATOM 653 O O . LYS A 1 82 ? -8.264 -6.378 6.662 1.00 95.50 82 LYS A O 1
ATOM 658 N N . ALA A 1 83 ? -6.751 -6.107 8.304 1.00 96.19 83 ALA A N 1
ATOM 659 C CA . ALA A 1 83 ? -5.657 -5.570 7.520 1.00 96.19 83 ALA A CA 1
ATOM 660 C C . ALA A 1 83 ? -4.820 -6.726 6.955 1.00 96.19 83 ALA A C 1
ATOM 662 O O . ALA A 1 83 ? -4.383 -7.614 7.692 1.00 96.19 83 ALA A O 1
ATOM 663 N N . LYS A 1 84 ? -4.610 -6.746 5.637 1.00 96.62 84 LYS A N 1
ATOM 664 C CA . LYS A 1 84 ? -3.745 -7.728 4.961 1.00 96.62 84 LYS A CA 1
ATOM 665 C C . LYS A 1 84 ? -2.694 -7.004 4.137 1.00 96.62 84 LYS A C 1
ATOM 667 O O . LYS A 1 84 ? -3.027 -6.017 3.486 1.00 96.62 84 LYS A O 1
ATOM 672 N N . SER A 1 85 ? -1.460 -7.507 4.140 1.00 96.44 85 SER A N 1
ATOM 673 C CA . SER A 1 85 ? -0.399 -6.926 3.319 1.00 96.44 85 SER A CA 1
ATOM 674 C C . SER A 1 85 ? -0.755 -7.030 1.838 1.00 96.44 85 SER A C 1
ATOM 676 O O . SER A 1 85 ? -1.263 -8.057 1.366 1.00 96.44 85 SER A O 1
ATOM 678 N N . LEU A 1 86 ? -0.506 -5.955 1.097 1.00 96.56 86 LEU A N 1
ATOM 679 C CA . LEU A 1 86 ? -0.882 -5.856 -0.305 1.00 96.56 86 LEU A CA 1
ATOM 680 C C . LEU A 1 86 ? -0.159 -6.903 -1.150 1.00 96.56 86 LEU A C 1
ATOM 682 O O . LEU A 1 86 ? -0.785 -7.513 -2.011 1.00 96.56 86 LEU A O 1
ATOM 686 N N . GLY A 1 87 ? 1.117 -7.173 -0.866 1.00 95.62 87 GLY A N 1
ATOM 687 C CA . GLY A 1 87 ? 1.877 -8.207 -1.565 1.00 95.62 87 GLY A CA 1
ATOM 688 C C . GLY A 1 87 ? 1.199 -9.577 -1.476 1.00 95.62 87 GLY A C 1
ATOM 689 O O . GLY A 1 87 ? 0.997 -10.222 -2.502 1.00 95.62 87 GLY A O 1
ATOM 690 N N . LYS A 1 88 ? 0.704 -9.980 -0.294 1.00 95.50 88 LYS A N 1
ATOM 691 C CA . LYS A 1 88 ? -0.045 -11.242 -0.143 1.00 95.50 88 LYS A CA 1
ATOM 692 C C . LYS A 1 88 ? -1.417 -11.192 -0.816 1.00 95.50 88 LYS A C 1
ATOM 694 O O . LYS A 1 88 ? -1.841 -12.193 -1.388 1.00 95.50 88 LYS A O 1
ATOM 699 N N . VAL A 1 89 ? -2.107 -10.048 -0.790 1.00 96.31 89 VAL A N 1
ATOM 700 C CA . VAL A 1 89 ? -3.385 -9.863 -1.512 1.00 96.31 89 VAL A CA 1
ATOM 701 C C . VAL A 1 89 ? -3.201 -10.029 -3.022 1.00 96.31 89 VAL A C 1
ATOM 703 O O . VAL A 1 89 ? -4.029 -10.670 -3.668 1.00 96.31 89 VAL A O 1
ATOM 706 N N . LEU A 1 90 ? -2.108 -9.498 -3.570 1.00 95.69 90 LEU A N 1
ATOM 707 C CA . LEU A 1 90 ? -1.753 -9.592 -4.988 1.00 95.69 90 LEU A CA 1
ATOM 708 C C . LEU A 1 90 ? -1.026 -10.897 -5.351 1.00 95.69 90 LEU A C 1
ATOM 710 O O . LEU A 1 90 ? -0.710 -11.103 -6.518 1.00 95.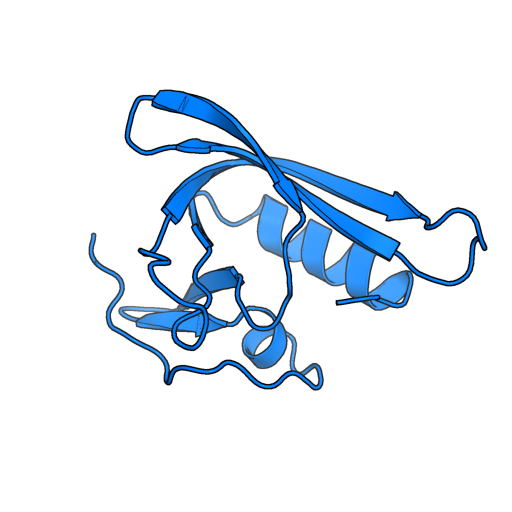69 90 LEU A O 1
ATOM 714 N N . LYS A 1 91 ? -0.806 -11.795 -4.378 1.00 95.19 91 LYS A N 1
ATOM 715 C CA . LYS A 1 91 ? -0.081 -13.068 -4.539 1.00 95.19 91 LYS A CA 1
ATOM 716 C C . LYS A 1 91 ? 1.362 -12.894 -5.032 1.00 95.19 91 LYS A C 1
ATOM 718 O O . LYS A 1 91 ? 1.868 -13.727 -5.778 1.00 95.19 91 LYS A O 1
ATOM 723 N N . TYR A 1 92 ? 2.021 -11.819 -4.618 1.00 93.38 92 TYR A N 1
ATOM 724 C CA . TYR A 1 92 ? 3.448 -11.617 -4.845 1.00 93.38 92 TYR A CA 1
ATOM 725 C C . TYR A 1 92 ? 4.272 -12.189 -3.697 1.00 93.38 92 TYR A C 1
ATOM 727 O O . TYR A 1 92 ? 3.807 -12.274 -2.556 1.00 93.38 92 TYR A O 1
ATOM 735 N N . GLU A 1 93 ? 5.510 -12.564 -4.008 1.00 89.69 93 GLU A N 1
ATOM 736 C CA . GLU A 1 93 ? 6.491 -12.887 -2.982 1.00 89.69 93 GLU A CA 1
ATOM 737 C C . GLU A 1 93 ? 6.800 -11.633 -2.164 1.00 89.69 93 GLU A C 1
ATOM 739 O O . GLU A 1 93 ? 7.143 -10.572 -2.692 1.00 89.69 93 GLU A O 1
ATOM 744 N N . CYS A 1 94 ? 6.578 -11.755 -0.861 1.00 88.75 94 CYS A N 1
ATOM 745 C CA . CYS A 1 94 ? 6.888 -10.751 0.139 1.00 88.75 94 CYS A CA 1
ATOM 746 C C . CYS A 1 94 ? 6.881 -11.407 1.520 1.00 88.75 94 CYS A C 1
ATOM 748 O O . CYS A 1 94 ? 6.120 -12.355 1.757 1.00 88.75 94 CYS A O 1
ATOM 750 N N . ASP A 1 95 ? 7.660 -10.843 2.436 1.00 88.88 95 ASP A N 1
ATOM 751 C CA . ASP A 1 95 ? 7.784 -11.330 3.807 1.00 88.88 95 ASP A CA 1
ATOM 752 C C . ASP A 1 95 ? 7.294 -10.258 4.782 1.00 88.88 95 ASP A C 1
ATOM 754 O O . ASP A 1 95 ? 8.087 -9.514 5.358 1.00 88.88 95 ASP A O 1
ATOM 758 N N . PRO A 1 96 ? 5.963 -10.113 4.947 1.00 89.06 96 PRO A N 1
ATOM 759 C CA . PRO A 1 96 ? 5.428 -9.227 5.964 1.00 89.06 96 PRO A CA 1
ATOM 760 C C . PRO A 1 96 ? 5.861 -9.737 7.340 1.00 89.06 96 PRO A C 1
ATOM 762 O O . PRO A 1 96 ? 5.572 -10.871 7.718 1.00 89.06 96 PRO A O 1
ATOM 765 N N . CYS A 1 97 ? 6.478 -8.865 8.127 1.00 89.88 97 CYS A N 1
ATOM 766 C CA . CYS A 1 97 ? 6.904 -9.158 9.495 1.00 89.88 97 CYS A CA 1
ATOM 767 C C . CYS A 1 97 ? 5.748 -9.295 10.507 1.00 89.88 97 CYS A C 1
ATOM 769 O O . CYS A 1 97 ? 5.976 -9.381 11.714 1.00 89.88 97 CYS A O 1
ATOM 771 N N . THR A 1 98 ? 4.495 -9.274 10.049 1.00 90.06 98 THR A N 1
ATOM 772 C CA . THR A 1 98 ? 3.308 -9.436 10.889 1.00 90.06 98 THR A CA 1
ATOM 773 C C . THR A 1 98 ? 2.241 -10.251 10.171 1.00 90.06 98 THR A C 1
ATOM 775 O O . THR A 1 98 ? 2.121 -10.245 8.941 1.00 90.06 98 THR A O 1
ATOM 778 N N . LYS A 1 99 ? 1.438 -10.964 10.961 1.00 90.56 99 LYS A N 1
ATOM 779 C CA . LYS A 1 99 ? 0.235 -11.645 10.477 1.00 90.56 99 LYS A CA 1
ATOM 780 C C . LYS A 1 99 ? -0.863 -10.607 10.196 1.00 90.56 99 LYS A C 1
ATOM 782 O O . LYS A 1 99 ? -0.815 -9.502 10.731 1.00 90.56 99 LYS A O 1
ATOM 787 N N . PRO A 1 100 ? -1.892 -10.951 9.398 1.00 93.00 100 PRO A N 1
ATOM 788 C CA . PRO A 1 100 ? -3.076 -10.109 9.283 1.00 93.00 100 PRO A CA 1
ATOM 789 C C . PRO A 1 100 ? -3.647 -9.750 10.657 1.00 93.00 100 PRO A C 1
ATOM 791 O O . PRO A 1 100 ? -3.910 -10.645 11.463 1.00 93.00 100 PRO A O 1
ATOM 794 N N . PHE A 1 101 ? -3.868 -8.463 10.888 1.00 93.88 101 PHE A N 1
ATOM 795 C CA . PHE A 1 101 ? -4.385 -7.914 12.141 1.00 93.88 101 PHE A CA 1
ATOM 796 C C . PHE A 1 101 ? -5.769 -7.301 11.929 1.00 93.88 101 PHE A C 1
ATOM 798 O O . PHE A 1 101 ? -6.226 -7.172 10.791 1.00 93.88 101 PHE A O 1
ATOM 805 N N . ASP A 1 102 ? -6.474 -6.976 13.006 1.00 94.38 102 ASP A N 1
ATOM 806 C CA . ASP A 1 102 ? -7.805 -6.390 12.891 1.00 94.38 102 ASP A CA 1
ATOM 807 C C . ASP A 1 102 ? -7.724 -4.968 12.336 1.00 94.38 102 ASP A C 1
ATOM 809 O O . ASP A 1 102 ? -6.867 -4.168 12.710 1.00 94.38 102 ASP A O 1
ATOM 813 N N . TRP A 1 103 ? -8.614 -4.661 11.395 1.00 91.25 103 TRP A N 1
ATOM 814 C CA . TRP A 1 103 ? -8.719 -3.323 10.838 1.00 91.25 103 TRP A CA 1
ATOM 815 C C . TRP A 1 103 ? -9.406 -2.433 11.870 1.00 91.25 103 TRP A C 1
ATOM 817 O O . TRP A 1 103 ? -10.637 -2.413 11.944 1.00 91.25 103 TRP A O 1
ATOM 827 N N . ALA A 1 104 ? -8.610 -1.728 12.674 1.00 74.62 104 ALA A N 1
ATOM 828 C CA . ALA A 1 104 ? -9.120 -0.694 13.562 1.00 74.62 104 ALA A CA 1
ATOM 829 C C . ALA A 1 104 ? -9.853 0.360 12.713 1.00 74.62 104 ALA A C 1
ATOM 831 O O . ALA A 1 104 ? -9.282 0.910 11.764 1.00 74.62 104 ALA A O 1
ATOM 832 N N . ALA A 1 105 ? -11.150 0.529 12.990 1.00 54.09 105 ALA A N 1
ATOM 833 C CA . ALA A 1 105 ? -12.030 1.449 12.271 1.00 54.09 105 ALA A CA 1
ATOM 834 C C . ALA A 1 105 ? -11.471 2.877 12.319 1.00 54.09 105 ALA A C 1
ATOM 836 O O . ALA A 1 105 ? -11.076 3.315 13.416 1.00 54.09 105 ALA A O 1
#

Sequence (105 aa):
QALTQKQAETAVAYLKKEPIVILWCSCCDNQIPKKITVQEVYFKAYPDGKYYSVVVKGRNESGAEVEEYVDLAYVFVKKGKKAKSLGKVLKYECDPCTKPFDWAA

Foldseek 3Di:
DWAAPVVQVVLQVVVVPAQKKWFDQPPDPPTDIWIWGFDHKHWDADPVNGTIWIWTWGATPVRDTDIDTGDQLGIWGDDPQWTDRNCVVVVHDDDNPDDIDGDDD

Secondary structure (DSSP, 8-state):
--B-HHHHHHHHHHHTT-SEEEE--TTSTT---EEEEEEEEEEEE-TTSS-EEEEEEEE-TTS-EEEEEE-TTTEEEEETTEEEEHHHHTT-----SS--EE---

Radius of gyration: 13.02 Å; chains: 1; bounding box: 32×30×32 Å